Protein AF-A0A935F357-F1 (afdb_monomer_lite)

Structure (mmCIF, N/CA/C/O backbone):
data_AF-A0A935F357-F1
#
_entry.id   AF-A0A935F357-F1
#
loop_
_atom_site.group_PDB
_atom_site.id
_atom_site.type_symbol
_atom_site.label_atom_id
_atom_site.label_alt_id
_atom_site.label_comp_id
_atom_site.label_asym_id
_atom_site.label_entity_id
_atom_site.label_seq_id
_atom_site.pdbx_PDB_ins_code
_atom_site.Cartn_x
_atom_site.Cartn_y
_atom_site.Cartn_z
_atom_site.occupancy
_atom_site.B_iso_or_equiv
_atom_site.auth_seq_id
_atom_site.auth_comp_id
_atom_site.auth_asym_id
_atom_site.auth_atom_id
_atom_site.pdbx_PDB_model_num
ATOM 1 N N . MET A 1 1 ? 11.391 9.464 -24.165 1.00 57.41 1 MET A N 1
ATOM 2 C CA . MET A 1 1 ? 12.118 8.859 -23.023 1.00 57.41 1 MET A CA 1
ATOM 3 C C . MET A 1 1 ? 11.767 9.591 -21.735 1.00 57.41 1 MET A C 1
ATOM 5 O O . MET A 1 1 ? 11.209 8.936 -20.877 1.00 57.41 1 MET A O 1
ATOM 9 N N . ARG A 1 2 ? 11.925 10.927 -21.661 1.00 62.53 2 ARG A N 1
ATOM 10 C CA . ARG A 1 2 ? 11.464 11.754 -20.520 1.00 62.53 2 ARG A CA 1
ATOM 11 C C . ARG A 1 2 ? 10.007 11.507 -20.085 1.00 62.53 2 ARG A C 1
ATOM 13 O O . ARG A 1 2 ? 9.779 11.251 -18.916 1.00 62.53 2 ARG A O 1
ATOM 20 N N . ASP A 1 3 ? 9.060 11.447 -21.022 1.00 66.69 3 ASP A N 1
ATOM 21 C CA . ASP A 1 3 ? 7.632 11.296 -20.674 1.00 66.69 3 ASP A CA 1
ATOM 22 C C . ASP A 1 3 ? 7.282 9.981 -19.946 1.00 66.69 3 ASP A C 1
ATOM 24 O O . ASP A 1 3 ? 6.353 9.937 -19.143 1.00 66.69 3 ASP A O 1
ATOM 28 N N . ALA A 1 4 ? 8.015 8.894 -20.219 1.00 66.06 4 ALA A N 1
ATOM 29 C CA . ALA A 1 4 ? 7.779 7.595 -19.582 1.00 66.06 4 ALA A CA 1
ATOM 30 C C . ALA A 1 4 ? 8.354 7.536 -18.158 1.00 66.06 4 ALA A C 1
ATOM 32 O O . ALA A 1 4 ? 7.754 6.913 -17.279 1.00 66.06 4 ALA A O 1
ATOM 33 N N . ASP A 1 5 ? 9.490 8.203 -17.943 1.00 68.94 5 ASP A N 1
ATOM 34 C CA . ASP A 1 5 ? 10.123 8.342 -16.631 1.00 68.94 5 ASP A CA 1
ATOM 35 C C . ASP A 1 5 ? 9.262 9.245 -15.721 1.00 68.94 5 ASP A C 1
ATOM 37 O O . ASP A 1 5 ? 9.037 8.928 -14.551 1.00 68.94 5 ASP A O 1
ATOM 41 N N . ASP A 1 6 ? 8.680 10.314 -16.278 1.00 76.31 6 ASP A N 1
ATOM 42 C CA . ASP A 1 6 ? 7.764 11.213 -15.562 1.00 76.31 6 ASP A CA 1
ATOM 43 C C . ASP A 1 6 ? 6.448 10.514 -15.167 1.00 76.31 6 ASP A C 1
ATOM 45 O O . ASP A 1 6 ? 5.966 10.665 -14.038 1.00 76.31 6 ASP A O 1
ATOM 49 N N . ASP A 1 7 ? 5.869 9.704 -16.062 1.00 81.25 7 ASP A N 1
ATOM 50 C CA . ASP A 1 7 ? 4.685 8.890 -15.757 1.00 81.25 7 ASP A CA 1
ATOM 51 C C . ASP A 1 7 ? 4.980 7.870 -14.649 1.00 81.25 7 ASP A C 1
ATOM 53 O O . ASP A 1 7 ? 4.158 7.639 -13.761 1.00 81.25 7 ASP A O 1
ATOM 57 N N . PHE A 1 8 ? 6.177 7.275 -14.632 1.00 79.69 8 PHE A N 1
ATOM 58 C CA . PHE A 1 8 ? 6.587 6.434 -13.513 1.00 79.69 8 PHE A CA 1
ATOM 59 C C . PHE A 1 8 ? 6.630 7.193 -12.197 1.00 79.69 8 PHE A C 1
ATOM 61 O O . PHE A 1 8 ? 5.937 6.783 -11.267 1.00 79.69 8 PHE A O 1
ATOM 68 N N . ALA A 1 9 ? 7.389 8.284 -12.129 1.00 82.69 9 ALA A N 1
ATOM 69 C CA . ALA A 1 9 ? 7.559 9.034 -10.893 1.00 82.69 9 ALA A CA 1
ATOM 70 C C . ALA A 1 9 ? 6.205 9.450 -10.295 1.00 82.69 9 ALA A C 1
ATOM 72 O O . ALA A 1 9 ? 5.992 9.347 -9.085 1.00 82.69 9 ALA A O 1
ATOM 73 N N . ARG A 1 10 ? 5.247 9.842 -11.148 1.00 87.06 10 ARG A N 1
ATOM 74 C CA . ARG A 1 10 ? 3.871 10.140 -10.727 1.00 87.06 10 ARG A CA 1
ATOM 75 C C . ARG A 1 10 ? 3.148 8.924 -10.150 1.00 87.06 10 ARG A C 1
ATOM 77 O O . ARG A 1 10 ? 2.506 9.049 -9.110 1.00 87.06 10 ARG A O 1
ATOM 84 N N . ARG A 1 11 ? 3.232 7.766 -10.807 1.00 85.81 11 ARG A N 1
ATOM 85 C CA . ARG A 1 11 ? 2.569 6.528 -10.360 1.00 85.81 11 ARG A CA 1
ATOM 86 C C . ARG A 1 11 ? 3.173 5.994 -9.064 1.00 85.81 11 ARG A C 1
ATOM 88 O O . ARG A 1 11 ? 2.421 5.625 -8.174 1.00 85.81 11 ARG A O 1
ATOM 95 N N . ASP A 1 12 ? 4.497 5.993 -8.942 1.00 87.12 12 ASP A N 1
ATOM 96 C CA . ASP A 1 12 ? 5.204 5.556 -7.731 1.00 87.12 12 ASP A CA 1
ATOM 97 C C . ASP A 1 12 ? 4.885 6.467 -6.541 1.00 87.12 12 ASP A C 1
ATOM 99 O O . ASP A 1 12 ? 4.576 5.996 -5.448 1.00 87.12 12 ASP A O 1
ATOM 103 N N . THR A 1 13 ? 4.837 7.781 -6.780 1.00 90.44 13 THR A N 1
ATOM 104 C CA . THR A 1 13 ? 4.396 8.746 -5.765 1.00 90.44 13 THR A CA 1
ATOM 105 C C . THR A 1 13 ? 2.952 8.479 -5.334 1.00 90.44 13 THR A C 1
ATOM 107 O O . THR A 1 13 ? 2.666 8.472 -4.139 1.00 90.44 13 THR A O 1
ATOM 110 N N . ALA A 1 14 ? 2.046 8.216 -6.281 1.00 91.88 14 ALA A N 1
ATOM 111 C CA . ALA A 1 14 ? 0.652 7.904 -5.973 1.00 91.88 14 ALA A CA 1
ATOM 112 C C . ALA A 1 14 ? 0.500 6.583 -5.193 1.00 91.88 14 ALA A C 1
ATOM 114 O O . ALA A 1 14 ? -0.292 6.524 -4.254 1.00 91.88 14 ALA A O 1
ATOM 115 N N . ASP A 1 15 ? 1.278 5.552 -5.538 1.00 92.44 15 ASP A N 1
ATOM 116 C CA . ASP A 1 15 ? 1.325 4.268 -4.825 1.00 92.44 15 ASP A CA 1
ATOM 117 C C . ASP A 1 15 ? 1.796 4.470 -3.376 1.00 92.44 15 ASP A C 1
ATOM 119 O O . ASP A 1 15 ? 1.140 4.054 -2.418 1.00 92.44 15 ASP A O 1
ATOM 123 N N . ARG A 1 16 ? 2.878 5.233 -3.190 1.00 94.00 16 ARG A N 1
ATOM 124 C CA . ARG A 1 16 ? 3.374 5.609 -1.863 1.00 94.00 16 ARG A CA 1
ATOM 125 C C . ARG A 1 16 ? 2.317 6.329 -1.0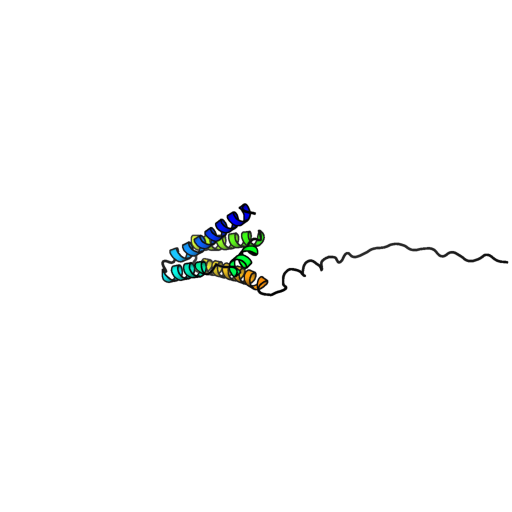34 1.00 94.00 16 ARG A C 1
ATOM 127 O O . ARG A 1 16 ? 2.096 5.964 0.122 1.00 94.00 16 ARG A O 1
ATOM 134 N N . GLU A 1 17 ? 1.674 7.347 -1.597 1.00 95.69 17 GLU A N 1
ATOM 135 C CA . GLU A 1 17 ? 0.629 8.096 -0.895 1.00 95.69 17 GLU A CA 1
ATOM 136 C C . GLU A 1 17 ? -0.563 7.215 -0.524 1.00 95.69 17 GLU A C 1
ATOM 138 O O . GLU A 1 17 ? -1.077 7.333 0.587 1.00 95.69 17 GLU A O 1
ATOM 143 N N . PHE A 1 18 ? -0.977 6.312 -1.412 1.00 96.25 18 PHE A N 1
ATOM 144 C CA . PHE A 1 18 ? -2.060 5.367 -1.154 1.00 96.25 18 PHE A CA 1
ATOM 145 C C . PHE A 1 18 ? -1.786 4.528 0.102 1.00 96.25 18 PHE A C 1
ATOM 147 O O . PHE A 1 18 ? -2.596 4.507 1.033 1.00 96.25 18 PHE A O 1
ATOM 154 N N . HIS A 1 19 ? -0.610 3.904 0.181 1.00 96.75 19 HIS A N 1
ATOM 155 C CA . HIS A 1 19 ? -0.237 3.079 1.329 1.00 96.75 19 HIS A CA 1
ATOM 156 C C . HIS A 1 19 ? -0.079 3.883 2.625 1.00 96.75 19 HIS A C 1
ATOM 158 O O . HIS A 1 19 ? -0.494 3.414 3.688 1.00 96.75 19 HIS A O 1
ATOM 164 N N . LEU A 1 20 ? 0.501 5.085 2.555 1.00 96.81 20 LEU A N 1
ATOM 165 C CA . LEU A 1 20 ? 0.658 5.948 3.727 1.00 96.81 20 LEU A CA 1
ATOM 166 C C . LEU A 1 20 ? -0.693 6.398 4.280 1.00 96.81 20 LEU A C 1
ATOM 168 O O . LEU A 1 20 ? -0.920 6.263 5.481 1.00 96.81 20 LEU A O 1
ATOM 172 N N . ARG A 1 21 ? -1.622 6.830 3.420 1.00 97.12 21 ARG A N 1
ATOM 173 C CA . ARG A 1 21 ? -2.966 7.249 3.847 1.00 97.12 21 ARG A CA 1
ATOM 174 C C . ARG A 1 21 ? -3.714 6.116 4.544 1.00 97.12 21 ARG A C 1
ATOM 176 O O . ARG A 1 21 ? -4.301 6.345 5.597 1.00 97.12 21 ARG A O 1
ATOM 183 N N . ILE A 1 22 ? -3.650 4.890 4.015 1.00 95.50 22 ILE A N 1
ATOM 184 C CA . ILE A 1 22 ? -4.264 3.719 4.665 1.00 95.50 22 ILE A CA 1
ATOM 185 C C . ILE A 1 22 ? -3.655 3.473 6.051 1.00 95.50 22 ILE A C 1
ATOM 187 O O . ILE A 1 22 ? -4.381 3.177 6.998 1.00 95.50 22 ILE A O 1
ATOM 191 N N . ALA A 1 23 ? -2.337 3.602 6.201 1.00 95.75 23 ALA A N 1
ATOM 192 C CA . ALA A 1 23 ? -1.684 3.426 7.496 1.00 95.75 23 ALA A CA 1
ATOM 193 C C . ALA A 1 23 ? -2.049 4.542 8.495 1.00 95.75 23 ALA A C 1
ATOM 195 O O . ALA A 1 23 ? -2.227 4.284 9.684 1.00 95.75 23 ALA A O 1
ATOM 196 N N . GLU A 1 24 ? -2.197 5.780 8.025 1.00 95.81 24 GLU A N 1
ATOM 197 C CA . GLU A 1 24 ? -2.561 6.934 8.854 1.00 95.81 24 GLU A CA 1
ATOM 198 C C . GLU A 1 24 ? -3.994 6.837 9.396 1.00 95.81 24 GLU A C 1
ATOM 200 O O . GLU A 1 24 ? -4.225 7.123 10.578 1.00 95.81 24 GLU A O 1
ATOM 205 N N . ILE A 1 25 ? -4.953 6.369 8.587 1.00 94.12 25 ILE A N 1
ATOM 206 C CA . ILE A 1 25 ? -6.353 6.227 9.025 1.00 94.12 25 ILE A CA 1
ATOM 207 C C . ILE A 1 25 ? -6.536 5.152 10.104 1.00 94.12 25 ILE A C 1
ATOM 209 O O . ILE A 1 25 ? -7.518 5.204 10.842 1.00 94.12 25 ILE A O 1
ATOM 213 N N . THR A 1 26 ? -5.581 4.229 10.288 1.00 91.25 26 THR A N 1
ATOM 214 C CA . THR A 1 26 ? -5.638 3.269 11.405 1.00 91.25 26 THR A CA 1
ATOM 215 C C . THR A 1 26 ? -5.324 3.912 12.756 1.00 91.25 26 THR A C 1
ATOM 217 O O . THR A 1 26 ? -5.409 3.232 13.780 1.00 91.25 26 THR A O 1
ATOM 220 N N . ARG A 1 27 ? -4.880 5.181 12.779 1.00 93.38 27 ARG A N 1
ATOM 221 C CA . ARG A 1 27 ? -4.466 5.917 13.990 1.00 93.38 27 ARG A CA 1
ATOM 222 C C . ARG A 1 27 ? -3.367 5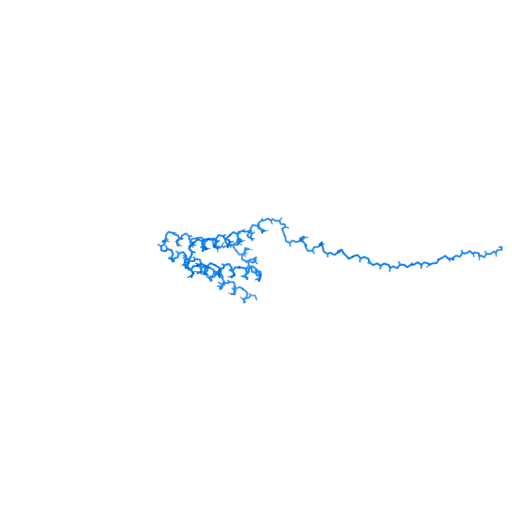.194 14.786 1.00 93.38 27 ARG A C 1
ATOM 224 O O . ARG A 1 27 ? -3.217 5.414 15.985 1.00 93.38 27 ARG A O 1
ATOM 231 N N . ASN A 1 28 ? -2.581 4.349 14.115 1.00 95.94 28 ASN A N 1
ATOM 232 C CA . ASN A 1 28 ? -1.459 3.620 14.698 1.00 95.94 28 ASN A CA 1
ATOM 233 C C . ASN A 1 28 ? -0.146 4.222 14.180 1.00 95.94 28 ASN A C 1
ATOM 235 O O . ASN A 1 28 ? 0.327 3.879 13.098 1.00 95.94 28 ASN A O 1
ATOM 239 N N . GLY A 1 29 ? 0.448 5.121 14.970 1.00 95.12 29 GLY A N 1
ATOM 240 C CA . GLY A 1 29 ? 1.677 5.822 14.582 1.00 95.12 29 GLY A CA 1
ATOM 241 C C . GLY A 1 29 ? 2.861 4.888 14.310 1.00 95.12 29 GLY A C 1
ATOM 242 O O . GLY A 1 29 ? 3.648 5.155 13.405 1.00 95.12 29 GLY A O 1
ATOM 243 N N . ALA A 1 30 ? 2.951 3.759 15.022 1.00 96.44 30 ALA A N 1
ATOM 244 C CA . ALA A 1 30 ? 3.993 2.763 14.784 1.00 96.44 30 ALA A CA 1
ATOM 245 C C . ALA A 1 30 ? 3.827 2.090 13.412 1.00 96.44 30 ALA A C 1
ATOM 247 O O . ALA A 1 30 ? 4.804 1.944 12.680 1.00 96.44 30 ALA A O 1
ATOM 248 N N . LEU A 1 31 ? 2.593 1.740 13.026 1.00 93.75 31 LEU A N 1
ATOM 249 C CA . LEU A 1 31 ? 2.306 1.184 11.700 1.00 93.75 31 LEU A CA 1
ATOM 250 C C . LEU A 1 31 ? 2.647 2.185 10.591 1.00 93.75 31 LEU A C 1
ATOM 252 O O . LEU A 1 31 ? 3.342 1.825 9.642 1.00 93.75 31 LEU A O 1
ATOM 256 N N . ALA A 1 32 ? 2.215 3.439 10.732 1.00 96.12 32 ALA A N 1
ATOM 257 C CA . ALA A 1 32 ? 2.523 4.492 9.766 1.00 96.12 32 ALA A CA 1
ATOM 258 C C . ALA A 1 32 ? 4.041 4.685 9.594 1.00 96.12 32 ALA A C 1
ATOM 260 O O . ALA A 1 32 ? 4.530 4.783 8.469 1.00 96.12 32 ALA A O 1
ATOM 261 N N . HIS A 1 33 ? 4.805 4.657 10.693 1.00 96.69 33 HIS A N 1
ATOM 262 C CA . HIS A 1 33 ? 6.268 4.728 10.646 1.00 96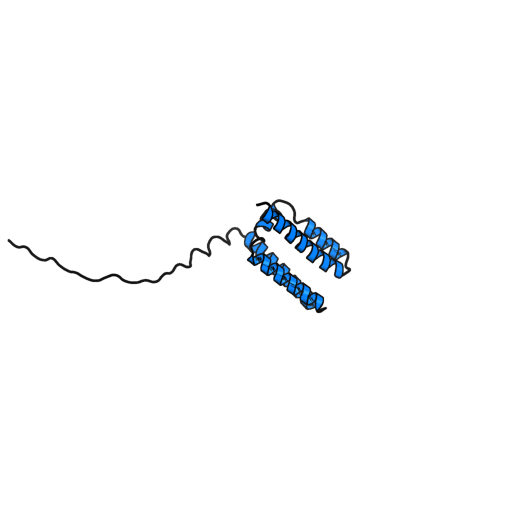.69 33 HIS A CA 1
ATOM 263 C C . HIS A 1 33 ? 6.899 3.536 9.923 1.00 96.69 33 HIS A C 1
ATOM 265 O O . HIS A 1 33 ? 7.789 3.733 9.097 1.00 96.69 33 HIS A O 1
ATOM 271 N N . VAL A 1 34 ? 6.437 2.312 10.188 1.00 96.50 34 VAL A N 1
ATOM 272 C CA . VAL A 1 34 ? 6.942 1.114 9.499 1.00 96.50 34 VAL A CA 1
ATOM 273 C C . VAL A 1 34 ? 6.671 1.197 7.998 1.00 96.50 34 VAL A C 1
ATOM 275 O O . VAL A 1 34 ? 7.579 0.959 7.205 1.00 96.50 34 VAL A O 1
ATOM 278 N N . VAL A 1 35 ? 5.459 1.582 7.589 1.00 95.25 35 VAL A N 1
ATOM 279 C CA . VAL A 1 35 ? 5.109 1.722 6.166 1.00 95.25 35 VAL A CA 1
ATOM 280 C C . VAL A 1 35 ? 5.982 2.781 5.491 1.00 95.25 35 VAL A C 1
ATOM 282 O O . VAL A 1 35 ? 6.543 2.516 4.429 1.00 95.25 35 VAL A O 1
ATOM 285 N N . ALA A 1 36 ? 6.171 3.943 6.121 1.00 95.19 36 ALA A N 1
ATOM 286 C CA . ALA A 1 36 ? 7.048 4.989 5.600 1.00 95.19 36 ALA A CA 1
ATOM 287 C C . ALA A 1 36 ? 8.504 4.519 5.456 1.00 95.19 36 ALA A C 1
ATOM 289 O O . ALA A 1 36 ? 9.127 4.753 4.420 1.00 95.19 36 ALA A O 1
ATOM 290 N N . ALA A 1 37 ? 9.031 3.810 6.456 1.00 94.38 37 ALA A N 1
ATOM 291 C CA . ALA A 1 37 ? 10.387 3.276 6.422 1.00 94.38 37 ALA A CA 1
ATOM 292 C C . ALA A 1 37 ? 10.572 2.224 5.315 1.00 94.38 37 ALA A C 1
ATOM 294 O O . ALA A 1 37 ? 11.588 2.240 4.625 1.00 94.38 37 ALA A O 1
ATOM 295 N N . LEU A 1 38 ? 9.592 1.340 5.096 1.00 91.50 38 LEU A N 1
ATOM 296 C CA . LEU A 1 38 ? 9.633 0.357 4.006 1.00 91.50 38 LEU A CA 1
ATOM 297 C C . LEU A 1 38 ? 9.642 1.028 2.627 1.00 91.50 38 LEU A C 1
ATOM 299 O O . LEU A 1 38 ? 10.349 0.575 1.727 1.00 91.50 38 LEU A O 1
ATOM 303 N N . TRP A 1 39 ? 8.896 2.120 2.468 1.00 90.81 39 TRP A N 1
ATOM 304 C CA . TRP A 1 39 ? 8.911 2.925 1.247 1.00 90.81 39 TRP A CA 1
ATOM 305 C C . TRP A 1 39 ? 10.263 3.594 1.003 1.00 90.81 39 TRP A C 1
ATOM 307 O O . TRP A 1 39 ? 10.744 3.621 -0.124 1.00 90.81 39 TRP A O 1
ATOM 317 N N . GLU A 1 40 ? 10.925 4.061 2.056 1.00 89.31 40 GLU A N 1
ATOM 318 C CA . GLU A 1 40 ? 12.247 4.686 1.968 1.00 89.31 40 GLU A CA 1
ATOM 319 C C . GLU A 1 40 ? 13.348 3.713 1.500 1.00 89.31 40 GLU A C 1
ATOM 321 O O . GLU A 1 40 ? 14.342 4.127 0.899 1.00 89.31 40 GLU A O 1
ATOM 326 N N . GLN A 1 41 ? 13.174 2.408 1.740 1.00 86.12 41 GLN A N 1
ATOM 327 C CA . GLN A 1 41 ? 14.104 1.367 1.283 1.00 86.12 41 GLN A CA 1
ATOM 328 C C . GLN A 1 41 ? 14.037 1.109 -0.231 1.00 86.12 41 GLN A C 1
ATOM 330 O O . GLN A 1 41 ? 14.907 0.429 -0.776 1.00 86.12 41 GLN A O 1
ATOM 335 N N . ARG A 1 42 ? 13.037 1.652 -0.935 1.00 82.25 42 ARG A N 1
ATOM 336 C CA . ARG A 1 42 ? 12.865 1.513 -2.390 1.00 82.25 42 ARG A CA 1
ATOM 337 C C . ARG A 1 42 ? 13.792 2.464 -3.148 1.00 82.25 42 ARG A C 1
ATOM 339 O O . ARG A 1 42 ? 13.366 3.409 -3.804 1.00 82.25 42 ARG A O 1
ATOM 346 N N . ARG A 1 43 ? 15.098 2.234 -3.011 1.00 75.44 43 ARG A N 1
ATOM 347 C CA . ARG A 1 43 ? 16.168 3.058 -3.585 1.00 75.44 43 ARG A CA 1
ATOM 348 C C . ARG A 1 43 ? 17.258 2.209 -4.225 1.00 75.44 43 ARG A C 1
ATOM 350 O O . ARG A 1 43 ? 17.411 1.026 -3.931 1.00 75.44 43 ARG A O 1
ATOM 357 N N . GLY A 1 44 ? 18.060 2.857 -5.065 1.00 75.25 44 GLY A N 1
ATOM 358 C CA . GLY A 1 44 ? 19.250 2.263 -5.668 1.00 75.25 44 GLY A CA 1
ATOM 359 C C . GLY A 1 44 ? 18.959 1.325 -6.840 1.00 75.25 44 GLY A C 1
ATOM 360 O O . GLY A 1 44 ? 17.817 1.117 -7.249 1.00 75.25 44 GLY A O 1
ATOM 361 N N . GLU A 1 45 ? 20.027 0.750 -7.394 1.00 71.50 45 GLU A N 1
ATOM 362 C CA . GLU A 1 45 ? 19.977 0.042 -8.679 1.00 71.50 45 GLU A CA 1
ATOM 363 C C . GLU A 1 45 ? 19.059 -1.184 -8.694 1.00 71.50 45 GLU A C 1
ATOM 365 O O . GLU A 1 45 ? 18.478 -1.509 -9.731 1.00 71.50 45 GLU A O 1
ATOM 370 N N . LEU A 1 46 ? 18.920 -1.875 -7.557 1.00 73.19 46 LEU A N 1
ATOM 371 C CA . LEU A 1 46 ? 18.011 -3.012 -7.434 1.00 73.19 46 LEU A CA 1
ATOM 372 C C . LEU A 1 46 ? 16.559 -2.571 -7.662 1.00 73.19 46 LEU A C 1
ATOM 374 O O . LEU A 1 46 ? 15.841 -3.212 -8.430 1.00 73.19 46 LEU A O 1
ATOM 378 N N . TRP A 1 47 ? 16.158 -1.448 -7.060 1.00 77.19 47 TRP A N 1
ATOM 379 C CA . TRP A 1 47 ? 14.823 -0.886 -7.238 1.00 77.19 47 TRP A CA 1
ATOM 380 C C . TRP A 1 47 ? 14.596 -0.418 -8.677 1.00 77.19 47 TRP A C 1
ATOM 382 O O . TRP A 1 47 ? 13.589 -0.776 -9.276 1.00 77.19 47 TRP A O 1
ATOM 392 N N . THR A 1 48 ? 15.575 0.239 -9.304 1.00 75.69 48 THR A N 1
ATOM 393 C CA . THR A 1 48 ? 15.483 0.657 -10.718 1.00 75.69 48 THR A CA 1
ATOM 394 C C . THR A 1 48 ? 15.313 -0.522 -11.688 1.00 75.69 48 THR A C 1
ATOM 396 O O . THR A 1 48 ? 14.666 -0.418 -12.733 1.00 75.69 48 THR A O 1
ATOM 399 N N . ARG A 1 49 ? 15.892 -1.690 -11.382 1.00 73.31 49 ARG A N 1
ATOM 400 C CA . ARG A 1 49 ? 15.704 -2.908 -12.199 1.00 73.31 49 ARG A CA 1
ATOM 401 C C . ARG A 1 49 ? 14.329 -3.540 -12.005 1.00 73.31 49 ARG A C 1
ATOM 403 O O . ARG A 1 49 ? 13.832 -4.192 -12.928 1.00 73.31 49 ARG A O 1
ATOM 410 N N . ILE A 1 50 ? 13.757 -3.377 -10.819 1.00 72.56 50 ILE A N 1
ATOM 411 C CA . ILE A 1 50 ? 12.418 -3.826 -10.442 1.00 72.56 50 ILE A CA 1
ATOM 412 C C . ILE A 1 50 ? 11.370 -2.921 -11.103 1.00 72.56 50 ILE A C 1
ATOM 414 O O . ILE A 1 50 ? 10.507 -3.425 -11.819 1.00 72.56 50 ILE A O 1
ATOM 418 N N . GLU A 1 51 ? 11.519 -1.604 -10.961 1.00 72.38 51 GLU A N 1
ATOM 419 C CA . GLU A 1 51 ? 10.734 -0.533 -11.589 1.00 72.38 51 GLU A CA 1
ATOM 420 C C . GLU A 1 51 ? 10.433 -0.837 -13.062 1.00 72.38 51 GLU A C 1
ATOM 422 O O . GLU A 1 51 ? 9.276 -0.993 -13.451 1.00 72.38 51 GLU A O 1
ATOM 427 N N . LYS A 1 52 ? 11.476 -1.082 -13.865 1.00 70.44 52 LYS A N 1
ATOM 428 C CA . LYS A 1 52 ? 11.352 -1.359 -15.307 1.00 70.44 52 LYS A CA 1
ATOM 429 C C . LYS A 1 52 ? 10.439 -2.542 -15.660 1.00 70.44 52 LYS A C 1
ATOM 431 O O . LYS A 1 52 ? 10.002 -2.637 -16.803 1.00 70.44 52 LYS A O 1
ATOM 436 N N . HIS A 1 53 ? 10.166 -3.461 -14.733 1.00 68.75 53 HIS A N 1
ATOM 437 C CA . HIS A 1 53 ? 9.274 -4.601 -14.966 1.00 68.75 53 HIS A CA 1
ATOM 438 C C . HIS A 1 53 ? 7.816 -4.326 -14.627 1.00 68.75 53 HIS A C 1
ATOM 440 O O . HIS A 1 53 ? 6.930 -4.753 -15.362 1.00 68.75 53 HIS A O 1
ATOM 446 N N . PHE A 1 54 ? 7.565 -3.595 -13.540 1.00 68.44 54 PHE A N 1
ATOM 447 C CA . PHE A 1 54 ? 6.215 -3.258 -13.079 1.00 68.44 54 PHE A CA 1
ATOM 448 C C . PHE A 1 54 ? 5.522 -2.223 -13.990 1.00 68.44 54 PHE A C 1
ATOM 450 O O . PHE A 1 54 ? 4.421 -1.753 -13.709 1.00 68.44 54 PHE A O 1
ATOM 457 N N . HIS A 1 55 ? 6.145 -1.891 -15.124 1.00 67.56 55 HIS A N 1
ATOM 458 C CA . HIS A 1 55 ? 5.653 -0.976 -16.149 1.00 67.56 55 HIS A CA 1
ATOM 459 C C . HIS A 1 55 ? 5.034 -1.648 -17.367 1.00 67.56 55 HIS A C 1
ATOM 461 O O . HIS A 1 55 ? 4.841 -0.980 -18.386 1.00 67.56 55 HIS A O 1
ATOM 467 N N . THR A 1 56 ? 4.643 -2.918 -17.290 1.00 82.06 56 THR A N 1
ATOM 468 C CA . THR A 1 56 ? 3.725 -3.428 -18.313 1.00 82.06 56 THR A CA 1
ATOM 469 C C . THR A 1 56 ? 2.329 -2.817 -18.097 1.00 82.06 56 THR A C 1
ATOM 471 O O . THR A 1 56 ? 1.902 -2.657 -16.946 1.00 82.06 56 THR A O 1
ATOM 474 N N . PRO A 1 57 ? 1.616 -2.398 -19.159 1.00 83.94 57 PRO A N 1
ATOM 475 C CA . PRO A 1 57 ? 0.244 -1.897 -19.047 1.00 83.94 57 PRO A CA 1
ATOM 476 C C . PRO A 1 57 ? -0.684 -2.831 -18.264 1.00 83.94 57 PRO A C 1
ATOM 478 O O . PRO A 1 57 ? -1.515 -2.369 -17.484 1.00 83.94 57 PRO A O 1
ATOM 481 N N . GLU A 1 58 ? -0.488 -4.138 -18.409 1.00 87.88 58 GLU A N 1
ATOM 482 C CA . GLU A 1 58 ? -1.296 -5.177 -17.780 1.00 87.88 58 GLU A CA 1
ATOM 483 C C . GLU A 1 58 ? -1.098 -5.204 -16.262 1.00 87.88 58 GLU A C 1
ATOM 485 O O . GLU A 1 58 ? -2.067 -5.292 -15.509 1.00 87.88 58 GLU A O 1
ATOM 490 N N . LEU A 1 59 ? 0.149 -5.095 -15.785 1.00 86.56 59 LEU A N 1
ATOM 491 C CA . LEU A 1 59 ? 0.429 -5.052 -14.348 1.00 86.56 59 LEU A CA 1
ATOM 492 C C . LEU A 1 59 ? -0.097 -3.767 -13.713 1.00 86.56 59 LEU A C 1
ATOM 494 O O . LEU A 1 59 ? -0.578 -3.807 -12.581 1.00 86.56 59 LEU A O 1
ATOM 498 N N . ARG A 1 60 ? -0.061 -2.649 -14.447 1.00 86.19 60 ARG A N 1
ATOM 499 C CA . ARG A 1 60 ? -0.643 -1.387 -13.979 1.00 86.19 60 ARG A CA 1
ATOM 500 C C . ARG A 1 60 ? -2.148 -1.479 -13.800 1.00 86.19 60 ARG A C 1
ATOM 502 O O . ARG A 1 60 ? -2.635 -1.099 -12.741 1.00 86.19 60 ARG A O 1
ATOM 509 N N . ALA A 1 61 ? -2.860 -2.001 -14.797 1.00 91.12 61 ALA A N 1
ATOM 510 C CA . ALA A 1 61 ? -4.305 -2.190 -14.711 1.00 91.12 61 ALA A CA 1
ATOM 511 C C . ALA A 1 61 ? -4.675 -3.050 -13.492 1.00 91.12 61 ALA A C 1
ATOM 513 O O . ALA A 1 61 ? -5.497 -2.642 -12.678 1.00 91.12 61 ALA A O 1
ATOM 514 N N . ARG A 1 62 ? -3.958 -4.161 -13.282 1.00 93.19 62 ARG A N 1
ATOM 515 C CA . ARG A 1 62 ? -4.160 -5.036 -12.116 1.00 93.19 62 ARG A CA 1
ATOM 516 C C . ARG A 1 62 ? -3.888 -4.352 -10.775 1.00 93.19 62 ARG A C 1
ATOM 518 O O . ARG A 1 62 ? -4.589 -4.615 -9.808 1.00 93.19 62 ARG A O 1
ATOM 525 N N . THR A 1 63 ? -2.871 -3.494 -10.681 1.00 92.81 63 THR A N 1
ATOM 526 C CA . THR A 1 63 ? -2.618 -2.729 -9.447 1.00 92.81 63 THR A CA 1
ATOM 527 C C . THR A 1 63 ? -3.734 -1.725 -9.167 1.00 92.81 63 THR A C 1
ATOM 529 O O . THR A 1 63 ? -4.146 -1.592 -8.020 1.00 92.81 63 THR A O 1
ATOM 532 N N . ILE A 1 64 ? -4.270 -1.070 -10.199 1.00 94.25 64 ILE A N 1
ATOM 533 C CA . ILE A 1 64 ? -5.417 -0.165 -10.046 1.00 94.25 64 ILE A CA 1
ATOM 534 C C . ILE A 1 64 ? -6.657 -0.939 -9.575 1.00 94.25 64 ILE A C 1
ATOM 536 O O . ILE A 1 64 ? -7.328 -0.490 -8.650 1.00 94.25 64 ILE A O 1
ATOM 540 N N . GLU A 1 65 ? -6.932 -2.109 -10.156 1.00 97.19 65 GLU A N 1
ATOM 541 C CA . GLU A 1 65 ? -8.037 -2.988 -9.741 1.00 97.19 65 GLU A CA 1
ATOM 542 C C . GLU A 1 65 ? -7.904 -3.431 -8.277 1.00 97.19 65 GLU A C 1
ATOM 544 O O . GLU A 1 65 ? -8.869 -3.363 -7.516 1.00 97.19 65 GLU A O 1
ATOM 549 N N . ASP A 1 66 ? -6.703 -3.832 -7.854 1.00 97.56 66 ASP A N 1
ATOM 550 C CA . ASP A 1 66 ? -6.444 -4.182 -6.457 1.00 97.56 66 ASP A CA 1
ATOM 551 C C . ASP A 1 66 ? -6.713 -3.005 -5.510 1.00 97.56 66 ASP A C 1
ATOM 553 O O . ASP A 1 66 ? -7.318 -3.188 -4.453 1.00 97.56 66 ASP A O 1
ATOM 557 N N . HIS A 1 67 ? -6.251 -1.801 -5.866 1.00 97.81 67 HIS A N 1
ATOM 558 C CA . HIS A 1 67 ? -6.451 -0.606 -5.047 1.00 97.81 67 HIS A CA 1
ATOM 559 C C . HIS A 1 67 ? -7.921 -0.230 -4.947 1.00 97.81 67 HIS A C 1
ATOM 561 O O . HIS A 1 67 ? -8.378 0.083 -3.851 1.00 97.81 67 HIS A O 1
ATOM 567 N N . ALA A 1 68 ? -8.660 -0.307 -6.056 1.00 98.00 68 ALA A N 1
ATOM 568 C CA . ALA A 1 68 ? -10.100 -0.083 -6.060 1.00 98.00 68 ALA A CA 1
ATOM 569 C C . ALA A 1 68 ? -10.799 -1.045 -5.090 1.00 98.00 68 ALA A C 1
ATOM 571 O O . ALA A 1 68 ? -11.508 -0.596 -4.200 1.00 98.00 68 ALA A O 1
ATOM 572 N N . ALA A 1 69 ? -10.483 -2.343 -5.140 1.00 98.38 69 ALA A N 1
ATOM 573 C CA . ALA A 1 69 ? -11.068 -3.324 -4.226 1.00 98.38 69 ALA A CA 1
ATOM 574 C C . ALA A 1 69 ? -10.736 -3.066 -2.741 1.00 98.38 69 ALA A C 1
ATOM 576 O O . ALA A 1 69 ? -11.528 -3.402 -1.859 1.00 98.38 69 ALA A O 1
ATOM 577 N N . ILE A 1 70 ? -9.561 -2.500 -2.443 1.00 98.44 70 ILE A N 1
ATOM 578 C CA . ILE A 1 70 ? -9.197 -2.082 -1.082 1.00 98.44 70 ILE A CA 1
ATOM 579 C C . ILE A 1 70 ? -10.034 -0.870 -0.659 1.00 98.44 70 ILE A C 1
ATOM 581 O O . ILE A 1 70 ? -10.554 -0.863 0.455 1.00 98.44 70 ILE A O 1
ATOM 585 N N . VAL A 1 71 ? -10.166 0.135 -1.528 1.00 97.88 71 VAL A N 1
ATOM 586 C CA . VAL A 1 71 ? -10.966 1.340 -1.262 1.00 97.88 71 VAL A CA 1
ATOM 587 C C . VAL A 1 71 ? -12.430 0.974 -1.056 1.00 97.88 71 VAL A C 1
ATOM 589 O O . VAL A 1 71 ? -12.981 1.354 -0.031 1.00 97.88 71 VAL A O 1
ATOM 592 N N . ASP A 1 72 ? -13.014 0.160 -1.932 1.00 98.25 72 ASP A N 1
ATOM 593 C CA . ASP A 1 72 ? -14.409 -0.278 -1.831 1.00 98.25 72 ASP A CA 1
ATOM 594 C C . ASP A 1 72 ? -14.689 -0.953 -0.477 1.00 98.25 72 ASP A C 1
ATOM 596 O O . ASP A 1 72 ? -15.698 -0.684 0.175 1.00 98.25 72 ASP A O 1
ATOM 600 N N . ALA A 1 73 ? -13.769 -1.802 -0.006 1.00 98.19 73 ALA A N 1
ATOM 601 C CA . ALA A 1 73 ? -13.897 -2.458 1.292 1.00 98.19 73 ALA A CA 1
ATOM 602 C C . ALA A 1 73 ? -13.765 -1.481 2.475 1.00 98.19 73 ALA A C 1
ATOM 604 O O . ALA A 1 73 ? -14.462 -1.626 3.482 1.00 98.19 73 ALA A O 1
ATOM 605 N N . LEU A 1 74 ? -12.887 -0.477 2.360 1.00 96.38 74 LEU A N 1
ATOM 606 C CA . LEU A 1 74 ? -12.744 0.582 3.361 1.00 96.38 74 LEU A CA 1
ATOM 607 C C . LEU A 1 74 ? -13.985 1.485 3.407 1.00 96.38 74 LEU A C 1
ATOM 609 O O . LEU A 1 74 ? -14.457 1.802 4.497 1.00 96.38 74 LEU A O 1
ATOM 613 N N . GLU A 1 75 ? -14.533 1.864 2.252 1.00 97.06 75 GLU A N 1
ATOM 614 C CA . GLU A 1 75 ? -15.751 2.677 2.133 1.00 97.06 75 GLU A CA 1
ATOM 615 C C . GLU A 1 75 ? -16.987 1.938 2.654 1.00 97.06 75 GLU A C 1
ATOM 617 O O . GLU A 1 75 ? -17.840 2.541 3.304 1.00 97.06 75 GLU A O 1
ATOM 622 N N . ALA A 1 76 ? -17.049 0.619 2.453 1.00 97.81 76 ALA A N 1
ATOM 623 C CA . ALA A 1 76 ? -18.077 -0.238 3.037 1.00 97.81 76 ALA A CA 1
ATOM 624 C C . ALA A 1 76 ? -17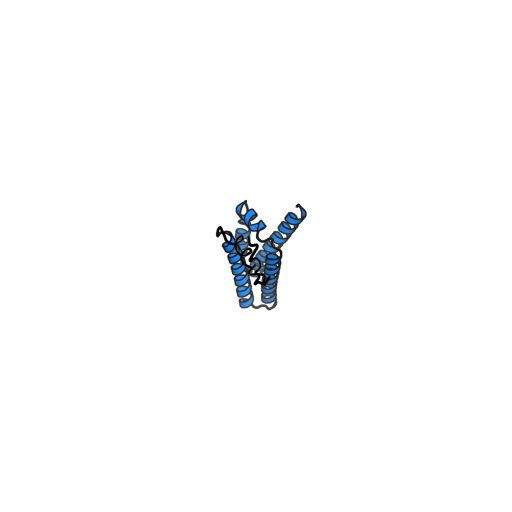.940 -0.412 4.564 1.00 97.81 76 ALA A C 1
ATOM 626 O O . ALA A 1 76 ? -18.840 -0.963 5.199 1.00 97.81 76 ALA A O 1
ATOM 627 N N . GLY A 1 77 ? -16.831 0.035 5.165 1.00 96.62 77 GLY A N 1
ATOM 628 C CA . GLY A 1 77 ? -16.560 -0.141 6.590 1.00 96.62 77 GLY A CA 1
ATOM 629 C C . GLY A 1 77 ? -16.309 -1.598 6.990 1.00 96.62 77 GLY A C 1
ATOM 630 O O . GLY A 1 77 ? -16.546 -1.950 8.145 1.00 96.62 77 GLY A O 1
ATOM 631 N N . ASP A 1 78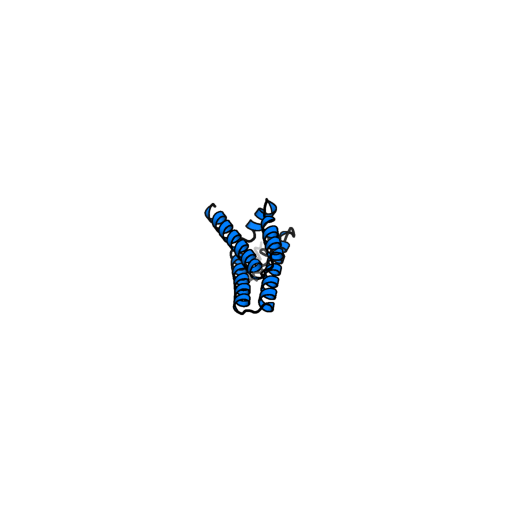 ? -15.839 -2.440 6.061 1.00 97.81 78 ASP A N 1
ATOM 632 C CA . ASP A 1 78 ? -15.566 -3.862 6.292 1.00 97.81 78 ASP A CA 1
ATOM 633 C C . ASP A 1 78 ? -14.053 -4.102 6.500 1.00 97.81 78 ASP A C 1
ATOM 635 O O . ASP A 1 78 ? -13.280 -4.208 5.536 1.00 97.81 78 ASP A O 1
ATOM 639 N N . PRO A 1 79 ? -13.587 -4.196 7.761 1.00 94.81 79 PRO A N 1
ATOM 640 C CA . PRO A 1 79 ? -12.168 -4.359 8.058 1.00 94.81 79 PRO A CA 1
ATOM 641 C C . PRO A 1 79 ? -11.608 -5.717 7.614 1.00 94.81 79 PRO A C 1
ATOM 643 O O . PRO A 1 79 ? -10.408 -5.819 7.336 1.00 94.81 79 PRO A O 1
ATOM 646 N N . ASP A 1 80 ? -12.435 -6.761 7.544 1.00 97.56 80 ASP A N 1
ATOM 647 C CA . ASP A 1 80 ? -11.994 -8.095 7.140 1.00 97.56 80 ASP A CA 1
ATOM 648 C C . ASP A 1 80 ? -11.857 -8.182 5.622 1.00 97.56 80 ASP A C 1
ATOM 650 O O . ASP A 1 80 ? -10.842 -8.687 5.126 1.00 97.56 80 ASP A O 1
ATOM 654 N N . ALA A 1 81 ? -12.796 -7.595 4.877 1.00 97.94 81 ALA A N 1
ATOM 655 C CA . ALA A 1 81 ? -12.679 -7.442 3.433 1.00 97.94 81 ALA A CA 1
ATOM 656 C C . ALA A 1 81 ? -11.471 -6.575 3.052 1.00 97.94 81 ALA A C 1
ATOM 658 O O . ALA A 1 81 ? -10.704 -6.969 2.168 1.00 97.94 81 ALA A O 1
ATOM 659 N N . ALA A 1 82 ? -11.235 -5.457 3.750 1.00 97.38 82 ALA A N 1
ATOM 660 C CA . ALA A 1 82 ? -10.091 -4.580 3.492 1.00 97.38 82 ALA A CA 1
ATOM 661 C C . ALA A 1 82 ? -8.759 -5.303 3.748 1.00 97.38 82 ALA A C 1
ATOM 663 O O . ALA A 1 82 ? -7.839 -5.255 2.923 1.00 97.38 82 ALA A O 1
ATOM 664 N N . ARG A 1 83 ? -8.669 -6.057 4.854 1.00 96.19 83 ARG A N 1
ATOM 665 C CA . ARG A 1 83 ? -7.508 -6.906 5.156 1.00 96.19 83 ARG A CA 1
ATOM 666 C C . ARG A 1 83 ? -7.288 -7.951 4.068 1.00 96.19 83 ARG A C 1
ATOM 668 O O . ARG A 1 83 ? -6.163 -8.102 3.591 1.00 96.19 83 ARG A O 1
ATOM 675 N N . ALA A 1 84 ? -8.339 -8.660 3.668 1.00 98.19 84 ALA A N 1
ATOM 676 C CA . ALA A 1 84 ? -8.247 -9.688 2.641 1.00 98.19 84 ALA A CA 1
ATOM 677 C C . ALA A 1 84 ? -7.836 -9.097 1.280 1.00 98.19 84 ALA A C 1
ATOM 679 O O . ALA A 1 84 ? -7.016 -9.690 0.580 1.00 98.19 84 ALA A O 1
ATOM 680 N N . ALA A 1 85 ? -8.351 -7.920 0.913 1.00 98.31 85 ALA A N 1
ATOM 681 C CA . ALA A 1 85 ? -7.982 -7.214 -0.312 1.00 98.31 85 ALA A CA 1
ATOM 682 C C . ALA A 1 85 ? -6.500 -6.810 -0.316 1.00 98.31 85 ALA A C 1
ATOM 684 O O . ALA A 1 85 ? -5.781 -7.153 -1.256 1.00 98.31 85 ALA A O 1
ATOM 685 N N . MET A 1 86 ? -6.006 -6.203 0.768 1.00 97.06 86 MET A N 1
ATOM 686 C CA . MET A 1 86 ? -4.590 -5.843 0.900 1.00 97.06 86 MET A CA 1
ATOM 687 C C . MET A 1 86 ? -3.675 -7.078 0.868 1.00 97.06 86 MET A C 1
ATOM 689 O O . MET A 1 86 ? -2.630 -7.067 0.220 1.00 97.06 86 MET A O 1
ATOM 693 N N . GLN A 1 87 ? -4.068 -8.183 1.508 1.00 97.56 87 GLN A N 1
ATOM 694 C CA . GLN A 1 87 ? -3.305 -9.434 1.446 1.00 97.56 87 GLN A CA 1
ATOM 695 C C . GLN A 1 87 ? -3.234 -10.001 0.024 1.00 97.56 87 GLN A C 1
ATOM 697 O O . GLN A 1 87 ? -2.161 -10.422 -0.412 1.00 97.56 87 GLN A O 1
ATOM 702 N N . ARG A 1 88 ? -4.351 -9.997 -0.717 1.00 98.00 88 ARG A N 1
ATOM 703 C CA . ARG A 1 88 ? -4.374 -10.433 -2.123 1.00 98.00 88 ARG A CA 1
ATOM 704 C C . ARG A 1 88 ? -3.468 -9.564 -2.991 1.00 98.00 88 ARG A C 1
ATOM 706 O O . ARG A 1 88 ? -2.686 -10.122 -3.764 1.00 98.00 88 ARG A O 1
ATOM 713 N N . HIS A 1 89 ? -3.532 -8.246 -2.809 1.00 96.88 89 HIS A N 1
ATOM 714 C CA . HIS A 1 89 ? -2.673 -7.277 -3.482 1.00 96.88 89 HIS A CA 1
ATOM 715 C C . HIS A 1 89 ? -1.186 -7.577 -3.238 1.00 96.88 89 HIS A C 1
ATOM 717 O O . HIS A 1 89 ? -0.442 -7.856 -4.180 1.00 96.88 89 HIS A O 1
ATOM 723 N N . LEU A 1 90 ? -0.761 -7.633 -1.971 1.00 94.25 90 LEU A N 1
ATOM 724 C CA . LEU A 1 90 ? 0.636 -7.893 -1.608 1.00 94.25 90 LEU A CA 1
ATOM 725 C C . LEU A 1 90 ? 1.115 -9.263 -2.103 1.00 94.25 90 LEU A C 1
ATOM 727 O O . LEU A 1 90 ? 2.228 -9.380 -2.612 1.00 94.25 90 LEU A O 1
ATOM 731 N N . ALA A 1 91 ? 0.274 -10.297 -2.014 1.00 94.94 91 ALA A N 1
ATOM 732 C CA . ALA A 1 91 ? 0.607 -11.630 -2.506 1.00 94.94 91 ALA A CA 1
ATOM 733 C C . ALA A 1 91 ? 0.761 -11.663 -4.033 1.00 94.94 91 ALA A C 1
ATOM 735 O O . ALA A 1 91 ? 1.643 -12.353 -4.546 1.00 94.94 91 ALA A O 1
ATOM 736 N N . ARG A 1 92 ? -0.079 -10.934 -4.780 1.00 93.50 92 ARG A N 1
ATOM 737 C CA . ARG A 1 92 ? 0.071 -10.796 -6.235 1.00 93.50 92 ARG A CA 1
ATOM 738 C C . ARG A 1 92 ? 1.376 -10.092 -6.564 1.00 93.50 92 ARG A C 1
ATOM 740 O O . ARG A 1 92 ? 2.161 -10.645 -7.327 1.00 93.50 92 ARG A O 1
ATOM 747 N N . VAL A 1 93 ? 1.615 -8.927 -5.967 1.00 89.56 93 VAL A N 1
ATOM 748 C CA . VAL A 1 93 ? 2.836 -8.147 -6.180 1.00 89.56 93 VAL A CA 1
ATOM 749 C C . VAL A 1 93 ? 4.067 -9.010 -5.882 1.00 89.56 93 VAL A C 1
ATOM 751 O O . VAL A 1 93 ? 4.933 -9.139 -6.743 1.00 89.56 93 VAL A O 1
ATOM 754 N N . ALA A 1 94 ? 4.102 -9.713 -4.745 1.00 87.69 94 ALA A N 1
ATOM 755 C CA . ALA A 1 94 ? 5.192 -10.622 -4.382 1.00 87.69 94 ALA A CA 1
ATOM 756 C C . ALA A 1 94 ? 5.426 -11.750 -5.405 1.00 87.69 94 ALA A C 1
ATOM 758 O O . ALA A 1 94 ? 6.576 -12.060 -5.714 1.00 87.69 94 ALA A O 1
ATOM 759 N N . ARG A 1 95 ? 4.366 -12.339 -5.980 1.00 89.00 95 ARG A N 1
ATOM 760 C CA . ARG A 1 95 ? 4.509 -13.348 -7.047 1.00 89.00 95 ARG A CA 1
ATOM 761 C C . ARG A 1 95 ? 5.144 -12.766 -8.307 1.00 89.00 95 ARG A C 1
ATOM 763 O O . ARG A 1 95 ? 5.972 -13.435 -8.921 1.00 89.00 95 ARG A O 1
ATOM 770 N N . GLU A 1 96 ? 4.783 -11.543 -8.686 1.00 84.94 96 GLU A N 1
ATOM 771 C CA . GLU A 1 96 ? 5.406 -10.859 -9.828 1.00 84.94 96 GLU A CA 1
ATOM 772 C C . GLU A 1 96 ? 6.883 -10.538 -9.552 1.00 84.94 96 GLU A C 1
ATOM 774 O O . GLU A 1 96 ? 7.727 -10.698 -10.432 1.00 84.94 96 GLU A O 1
ATOM 779 N N . PHE A 1 97 ? 7.228 -10.187 -8.307 1.00 79.38 97 PHE A N 1
ATOM 780 C CA . PHE A 1 97 ? 8.623 -10.050 -7.872 1.00 79.38 97 PHE A CA 1
ATOM 781 C C . PHE A 1 97 ? 9.401 -11.372 -7.994 1.00 79.38 97 PHE A C 1
ATOM 783 O O . PHE A 1 97 ? 10.492 -11.398 -8.566 1.00 79.38 97 PHE A O 1
ATOM 790 N N . GLN A 1 98 ? 8.847 -12.477 -7.487 1.00 81.06 98 GLN A N 1
ATOM 791 C CA . GLN A 1 98 ? 9.504 -13.791 -7.480 1.00 81.06 98 GLN A CA 1
ATOM 792 C C . GLN A 1 98 ? 9.742 -14.345 -8.886 1.00 81.06 98 GLN A C 1
ATOM 794 O O . GLN A 1 98 ? 10.836 -14.830 -9.164 1.00 81.06 98 GLN A O 1
ATOM 799 N N . ARG A 1 99 ? 8.772 -14.203 -9.800 1.00 78.00 99 ARG A N 1
ATOM 800 C CA . ARG A 1 99 ? 8.891 -14.641 -11.207 1.00 78.00 99 ARG A CA 1
ATOM 801 C C . ARG A 1 99 ? 10.127 -14.091 -11.926 1.00 78.00 99 ARG A C 1
ATOM 803 O O . ARG A 1 99 ? 10.520 -14.643 -12.949 1.00 78.00 99 ARG A O 1
ATOM 810 N N . ARG A 1 100 ? 10.719 -13.011 -11.415 1.00 65.31 100 ARG A N 1
ATOM 811 C CA . ARG A 1 100 ? 11.858 -12.318 -12.019 1.00 65.31 100 ARG A CA 1
ATOM 812 C C . ARG A 1 100 ? 13.189 -12.538 -11.298 1.00 65.31 100 ARG A C 1
ATOM 814 O O . ARG A 1 100 ? 14.230 -12.312 -11.908 1.00 65.31 100 ARG A O 1
ATOM 821 N N . LEU A 1 101 ? 13.172 -12.952 -10.030 1.00 61.66 101 LEU A N 1
ATOM 822 C CA . LEU A 1 101 ? 14.394 -13.358 -9.325 1.00 61.66 101 LEU A CA 1
ATOM 823 C C . LEU A 1 101 ? 14.867 -14.748 -9.769 1.00 61.66 101 LEU A C 1
ATOM 825 O O . LEU A 1 101 ? 16.058 -15.028 -9.682 1.00 61.66 101 LEU A O 1
ATOM 829 N N . GLU A 1 102 ? 13.960 -15.564 -10.314 1.00 57.59 102 GLU A N 1
ATOM 830 C CA . GLU A 1 102 ? 14.293 -16.811 -11.001 1.00 57.59 102 GLU A CA 1
ATOM 831 C C . GLU A 1 102 ? 14.896 -16.513 -12.392 1.00 57.59 102 GLU A C 1
ATOM 833 O O . GLU A 1 102 ? 14.201 -15.992 -13.277 1.00 57.59 102 GLU A O 1
ATOM 838 N N . PRO A 1 103 ? 16.180 -16.827 -12.640 1.00 42.50 103 PRO A N 1
ATOM 839 C CA . PRO A 1 103 ? 16.794 -16.600 -13.940 1.00 42.50 103 PRO A CA 1
ATOM 840 C C . PRO A 1 103 ? 16.288 -17.651 -14.945 1.00 42.50 103 PRO A C 1
ATOM 842 O O . PRO A 1 103 ? 16.816 -18.755 -15.009 1.00 42.50 103 PRO A O 1
ATOM 845 N N . GLY A 1 104 ? 15.260 -17.316 -15.741 1.00 49.22 104 GLY A N 1
ATOM 846 C CA . GLY A 1 104 ? 14.842 -18.144 -16.892 1.00 49.22 104 GLY A CA 1
ATOM 847 C C . GLY A 1 104 ? 13.386 -18.045 -17.381 1.00 49.22 104 GLY A C 1
ATOM 848 O O . GLY A 1 104 ? 13.050 -18.642 -18.397 1.00 49.22 104 GLY A O 1
ATOM 849 N N . GLY A 1 105 ? 12.496 -17.307 -16.711 1.00 44.12 105 GLY A N 1
ATOM 850 C CA . GLY A 1 105 ? 11.045 -17.492 -16.885 1.00 44.12 105 GLY A CA 1
ATOM 851 C C . GLY A 1 105 ? 10.321 -16.828 -18.071 1.00 44.12 105 GLY A C 1
ATOM 852 O O . GLY A 1 105 ? 9.110 -17.007 -18.169 1.00 44.12 105 GLY A O 1
ATOM 853 N N . SER A 1 106 ? 10.965 -16.050 -18.951 1.00 45.16 106 SER A N 1
ATOM 854 C CA . SER A 1 106 ? 10.215 -15.209 -19.915 1.00 45.16 106 SER A CA 1
ATOM 855 C C . SER A 1 106 ? 10.634 -15.266 -21.389 1.00 45.16 106 SER A C 1
ATOM 857 O O . SER A 1 106 ? 10.089 -14.506 -22.182 1.00 45.16 106 SER A O 1
ATOM 859 N N . ALA A 1 107 ? 11.525 -16.175 -21.802 1.00 42.09 107 ALA A N 1
ATOM 860 C CA . ALA A 1 107 ? 11.974 -16.252 -23.205 1.00 42.09 107 ALA A CA 1
ATOM 861 C C . ALA A 1 107 ? 11.595 -17.546 -23.962 1.00 42.09 107 ALA A C 1
ATOM 863 O O . ALA A 1 107 ? 11.913 -17.668 -25.149 1.00 42.09 107 ALA A O 1
ATOM 864 N N . GLU A 1 108 ? 10.929 -18.514 -23.319 1.00 35.69 108 GLU A N 1
ATOM 865 C CA . GLU A 1 108 ? 10.764 -19.864 -23.896 1.00 35.69 108 GLU A CA 1
ATOM 866 C C . GLU A 1 108 ? 9.309 -20.317 -24.123 1.00 35.69 108 GLU A C 1
ATOM 868 O O . GLU A 1 108 ? 9.073 -21.261 -24.872 1.00 35.69 108 GLU A O 1
ATOM 873 N N . ALA A 1 109 ? 8.311 -19.603 -23.591 1.00 39.28 109 ALA A N 1
ATOM 874 C CA . ALA A 1 109 ? 6.902 -19.983 -23.763 1.00 39.28 109 ALA A CA 1
ATOM 875 C C . ALA A 1 109 ? 6.297 -19.604 -25.134 1.00 39.28 109 ALA A C 1
ATOM 877 O O . ALA A 1 109 ? 5.276 -20.166 -25.518 1.00 39.28 109 ALA A O 1
ATOM 878 N N . ASP A 1 110 ? 6.931 -18.709 -25.900 1.00 39.81 110 ASP A N 1
ATOM 879 C CA . ASP A 1 110 ? 6.366 -18.172 -27.154 1.00 39.81 110 ASP A CA 1
ATOM 880 C C . ASP A 1 110 ? 6.808 -18.931 -28.427 1.00 39.81 110 ASP A C 1
ATOM 882 O O . ASP A 1 110 ? 6.415 -18.607 -29.542 1.00 39.81 110 ASP A O 1
ATOM 886 N N . ARG A 1 111 ? 7.627 -19.988 -28.297 1.00 42.00 111 ARG A N 1
ATOM 887 C CA . ARG A 1 111 ? 8.155 -20.751 -29.452 1.00 42.00 111 ARG A CA 1
ATOM 888 C C . ARG A 1 111 ? 7.519 -22.124 -29.676 1.00 42.00 111 ARG A C 1
ATOM 890 O O . ARG A 1 111 ? 7.989 -22.882 -30.521 1.00 42.00 111 ARG A O 1
ATOM 897 N N . ARG A 1 112 ? 6.432 -22.460 -28.974 1.00 39.81 112 ARG A N 1
ATOM 898 C CA . ARG A 1 112 ? 5.776 -23.778 -29.088 1.00 39.81 112 ARG A CA 1
ATOM 899 C C . ARG A 1 112 ? 4.267 -23.677 -29.338 1.00 39.81 112 ARG A C 1
ATOM 901 O O . ARG A 1 112 ? 3.480 -24.328 -28.669 1.00 39.81 112 ARG A O 1
ATOM 908 N N . GLY A 1 113 ? 3.874 -22.862 -30.318 1.00 37.38 113 GLY A N 1
ATOM 909 C CA . GLY A 1 113 ? 2.476 -22.690 -30.748 1.00 37.38 113 GLY A CA 1
ATOM 910 C C . GLY A 1 113 ? 2.246 -22.800 -32.261 1.00 37.38 113 GLY A C 1
ATOM 911 O O . GLY A 1 113 ? 1.250 -22.294 -32.755 1.00 37.38 113 GLY A O 1
ATOM 912 N N . GLY A 1 114 ? 3.165 -23.421 -33.009 1.00 35.31 114 GLY A N 1
ATOM 913 C CA . GLY A 1 114 ? 3.085 -23.556 -34.468 1.00 35.31 114 GLY A CA 1
ATOM 914 C C . GLY A 1 114 ? 3.002 -25.005 -34.947 1.00 35.31 114 GLY A C 1
ATOM 915 O O . GLY A 1 114 ? 3.826 -25.419 -35.754 1.00 35.31 114 GLY A O 1
ATOM 916 N N . SER A 1 115 ? 2.054 -25.802 -34.446 1.00 40.97 115 SER A N 1
ATOM 917 C CA . SER A 1 115 ? 1.688 -27.079 -35.077 1.00 40.97 115 SER A CA 1
ATOM 918 C C . SER A 1 115 ? 0.601 -26.825 -36.123 1.00 40.97 115 SER A C 1
ATOM 920 O O . SER A 1 115 ? -0.589 -26.959 -35.843 1.00 40.97 115 SER A O 1
ATOM 922 N N . GLY A 1 116 ? 1.022 -26.398 -37.314 1.00 35.31 116 GLY A N 1
ATOM 923 C CA . GLY A 1 116 ? 0.184 -26.381 -38.509 1.00 35.31 116 GLY A CA 1
ATOM 924 C C . GLY A 1 116 ? 0.177 -27.768 -39.139 1.00 35.31 116 GLY A C 1
ATOM 925 O O . GLY A 1 116 ? 1.173 -28.190 -39.726 1.00 35.31 116 GLY A O 1
ATOM 926 N N . ASP A 1 117 ? -0.934 -28.472 -38.962 1.00 35.41 117 ASP A N 1
ATOM 927 C CA . ASP A 1 117 ? -1.255 -29.699 -39.677 1.00 35.41 117 ASP A CA 1
ATOM 928 C C . ASP A 1 117 ? -1.448 -29.424 -41.189 1.00 35.41 117 ASP A C 1
ATOM 930 O O . ASP A 1 117 ? -1.767 -28.313 -41.616 1.00 35.41 117 ASP A O 1
ATOM 934 N N . ARG A 1 118 ? -1.163 -30.463 -41.973 1.00 40.47 118 ARG A N 1
ATOM 935 C CA . ARG A 1 118 ? -0.969 -30.610 -43.438 1.00 40.47 118 ARG A CA 1
ATOM 936 C C . ARG A 1 118 ? -2.228 -30.255 -44.284 1.00 40.47 118 ARG A C 1
ATOM 938 O O . ARG A 1 118 ? -3.288 -30.142 -43.676 1.00 40.47 118 ARG A O 1
ATOM 945 N N . PRO A 1 119 ? -2.210 -30.165 -45.653 1.00 46.19 119 PRO A N 1
ATOM 946 C CA . PRO A 1 119 ? -1.931 -31.342 -46.509 1.00 46.19 119 PRO A CA 1
ATOM 947 C C . PRO A 1 119 ? -1.451 -31.157 -47.985 1.00 46.19 119 PRO A C 1
ATOM 949 O O . PRO A 1 119 ? -1.424 -30.078 -48.563 1.00 46.19 119 PRO A O 1
ATOM 952 N N . GLU A 1 120 ? -1.093 -32.322 -48.551 1.00 38.62 120 GLU A N 1
ATOM 953 C CA . GLU A 1 120 ? -1.204 -32.814 -49.946 1.00 38.62 120 GLU A CA 1
ATOM 954 C C . GLU A 1 120 ? -0.647 -32.061 -51.170 1.00 38.62 120 GLU A C 1
ATOM 956 O O . GLU A 1 120 ? -1.216 -31.084 -51.637 1.00 38.62 120 GLU A O 1
ATOM 961 N N . ARG A 1 121 ? 0.320 -32.714 -51.841 1.00 36.06 121 ARG A N 1
ATOM 962 C CA . ARG A 1 121 ? 0.450 -32.893 -53.310 1.00 36.06 121 ARG A CA 1
ATOM 963 C C . ARG A 1 121 ? 1.270 -34.176 -53.544 1.00 36.06 121 ARG A C 1
ATOM 965 O O . ARG A 1 121 ? 2.138 -34.467 -52.733 1.00 36.06 121 ARG A O 1
ATOM 972 N N . ALA A 1 122 ? 1.168 -34.978 -54.597 1.00 39.84 122 ALA A N 1
ATOM 973 C CA . ALA A 1 122 ? 0.223 -35.234 -55.679 1.00 39.84 122 ALA A CA 1
ATOM 974 C C . ALA A 1 122 ? 0.750 -36.529 -56.347 1.00 39.84 122 ALA A C 1
ATOM 976 O O . ALA A 1 122 ? 1.960 -36.735 -56.429 1.00 39.84 122 ALA A O 1
ATOM 977 N N . ALA A 1 123 ? -0.137 -37.418 -56.788 1.00 41.12 123 ALA A N 1
ATOM 978 C CA . ALA A 1 123 ? 0.224 -38.682 -57.427 1.00 41.12 123 ALA A CA 1
ATOM 979 C C . ALA A 1 123 ? 0.539 -38.543 -58.935 1.00 41.12 123 ALA A C 1
ATOM 981 O O . ALA A 1 123 ? -0.009 -37.666 -59.603 1.00 41.12 123 ALA A O 1
ATOM 982 N N . ARG A 1 124 ? 1.241 -39.572 -59.456 1.00 38.88 124 ARG A N 1
ATOM 983 C CA . ARG A 1 124 ? 1.414 -40.009 -60.871 1.00 38.88 124 ARG A CA 1
ATOM 984 C C . ARG A 1 124 ? 2.588 -39.313 -61.599 1.00 38.88 124 ARG A C 1
ATOM 986 O O . ARG A 1 124 ? 2.723 -38.106 -61.517 1.00 38.88 124 ARG A O 1
ATOM 993 N N . ARG A 1 125 ? 3.461 -39.997 -62.355 1.00 43.28 125 ARG A N 1
ATOM 994 C CA . ARG A 1 125 ? 3.226 -41.069 -63.345 1.00 43.28 125 ARG A CA 1
ATOM 995 C C . ARG A 1 125 ? 4.436 -42.004 -63.517 1.00 43.28 125 ARG A C 1
ATOM 997 O O . ARG A 1 125 ? 5.575 -41.585 -63.379 1.00 43.28 125 ARG A O 1
ATOM 1004 N N . HIS A 1 126 ? 4.129 -43.243 -63.904 1.00 41.66 126 HIS A N 1
ATOM 1005 C CA . HIS A 1 126 ? 5.021 -44.194 -64.566 1.00 41.66 126 HIS A CA 1
ATOM 1006 C C . HIS A 1 126 ? 5.070 -43.903 -66.076 1.00 41.66 126 HIS A C 1
ATOM 1008 O O . HIS A 1 126 ? 4.013 -43.839 -66.705 1.00 41.66 126 HIS A O 1
ATOM 1014 N N . HIS A 1 127 ? 6.270 -43.773 -66.634 1.00 36.72 127 HIS A N 1
ATOM 1015 C CA . HIS A 1 127 ? 6.671 -44.038 -68.025 1.00 36.72 127 HIS A CA 1
ATOM 1016 C C . HIS A 1 127 ? 8.207 -43.930 -67.980 1.00 36.72 127 HIS A C 1
ATOM 1018 O O . HIS A 1 127 ? 8.712 -42.987 -67.389 1.00 36.72 127 HIS A O 1
ATOM 1024 N N . GLU A 1 128 ? 9.003 -44.919 -68.363 1.00 38.44 128 GLU A N 1
ATOM 1025 C CA . GLU A 1 128 ? 9.312 -45.216 -69.756 1.00 38.44 128 GLU A CA 1
ATOM 1026 C C . GLU A 1 128 ? 9.877 -46.638 -69.854 1.00 38.44 128 GLU A C 1
ATOM 1028 O O . GLU A 1 128 ? 10.795 -47.024 -69.130 1.00 38.44 128 GLU A O 1
ATOM 1033 N N . GLY A 1 129 ? 9.304 -47.415 -70.767 1.00 36.38 129 GLY A N 1
ATOM 1034 C CA . GLY A 1 129 ? 9.912 -48.612 -71.313 1.00 36.38 129 GLY A CA 1
ATOM 1035 C C . GLY A 1 129 ? 10.067 -48.420 -72.816 1.00 36.38 129 GLY A C 1
ATOM 1036 O O . GLY A 1 129 ? 9.095 -48.081 -73.484 1.00 36.38 129 GLY A O 1
ATOM 1037 N N . GLY A 1 130 ? 11.275 -48.692 -73.309 1.00 41.19 130 GLY A N 1
ATOM 1038 C CA . GLY A 1 130 ? 11.521 -49.190 -74.660 1.00 41.19 130 GLY A CA 1
ATOM 1039 C C . GLY A 1 130 ? 11.982 -48.174 -75.703 1.00 41.19 130 GLY A C 1
ATOM 1040 O O . GLY A 1 130 ? 11.174 -47.412 -76.215 1.00 41.19 130 GLY A O 1
ATOM 1041 N N . VAL A 1 131 ? 13.235 -48.319 -76.151 1.00 48.50 131 VAL A N 1
ATOM 1042 C CA . VAL A 1 131 ? 13.538 -48.425 -77.587 1.00 48.50 131 VAL A CA 1
ATOM 1043 C C . VAL A 1 131 ? 14.547 -49.558 -77.797 1.00 48.50 131 VAL A C 1
ATOM 1045 O O . VAL A 1 131 ? 15.538 -49.688 -77.085 1.00 48.50 131 VAL A O 1
ATOM 1048 N N . SER A 1 132 ? 14.189 -50.390 -78.767 1.00 43.72 132 SER A N 1
ATOM 1049 C CA . SER A 1 132 ? 14.821 -51.593 -79.296 1.00 43.72 132 SER A CA 1
ATOM 1050 C C . SER A 1 132 ? 15.809 -51.250 -80.413 1.00 43.72 132 SER A C 1
ATOM 1052 O O . SER A 1 132 ? 15.495 -50.367 -81.212 1.00 43.72 132 SER A O 1
ATOM 1054 N N . SER A 1 133 ? 16.903 -52.009 -80.543 1.00 51.53 133 SER A N 1
ATOM 1055 C CA . SER A 1 133 ? 17.389 -52.712 -81.761 1.00 51.53 133 SER A CA 1
ATOM 1056 C C . SER A 1 133 ? 18.856 -53.103 -81.622 1.00 51.53 133 SER A C 1
ATOM 1058 O O . SER A 1 133 ? 19.635 -52.274 -81.105 1.00 51.53 133 SER A O 1
#

pLDDT: mean 76.8, std 22.18, range [35.31, 98.44]

Secondary structure (DSSP, 8-state):
-HHHHHHHHHHHHHHHHHHHHHHHHTT-HHHHHHHHHHHHT--HHHHHHHHTTTTSHHHHHHHHHHHHHHHHHHHTT-HHHHHHHHHHHHHHHHHHHHHHHSTTTTSSGGGS---------------------

Radius of gyration: 28.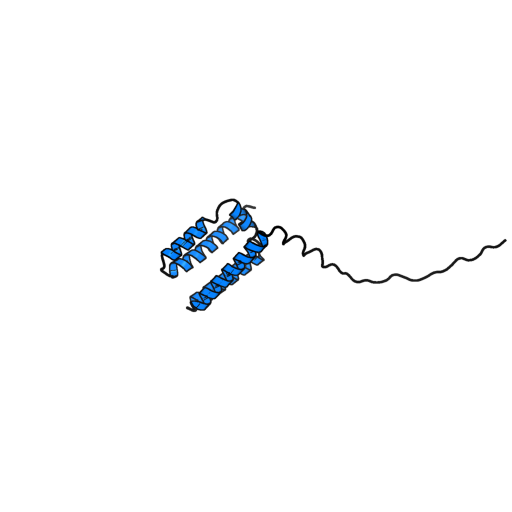21 Å; chains: 1; bounding box: 38×64×96 Å

Sequence (133 aa):
MRDADDDFARRDTADREFHLRIAEITRNGALAHVVAALWEQRRGELWTRIEKHFHTPELRARTIEDHAAIVDALEAGDPDAARAAMQRHLARVAREFQRRLEPGGSAEADRRGGSGDRPERAARRHHEGGVSS

Foldseek 3Di:
DVVLVVVLVVVLVVVLVLQLVVQVVVVDVVSSVVSVVVSVVCDDDVNVVVSVQCPDPVNVVVLVVLSVQLVVCVVVVNPVSNVVSVVVNVVVSVVSVVCPVPPDRPDPPPPPDDPDDDDDDDDDDDDDDDDDD